Protein AF-A0A6P0SCD9-F1 (afdb_monomer)

Solvent-accessible surface area (backbone atoms only — not comparable to full-atom values): 7739 Å² total; per-residue (Å²): 134,79,53,77,64,53,52,52,56,48,52,56,49,53,54,50,50,35,74,73,68,64,49,62,67,64,46,55,55,48,52,56,53,50,53,52,52,51,51,56,51,49,56,57,54,56,77,70,57,54,77,88,52,43,63,60,48,52,55,49,59,76,44,51,72,62,77,54,44,36,78,81,37,72,89,43,70,95,66,62,62,68,61,53,50,53,50,50,53,51,51,48,51,37,60,76,63,70,51,72,89,45,69,70,56,42,52,53,51,49,52,52,49,54,53,47,54,51,52,58,37,63,77,68,80,54,89,76,86,130

Secondary structure (DSSP, 8-state):
---HHHHHHHHHHHHHHHHHH--HHHHHHHHHHHHHHHHHHHHHHHHT--GGGHHHHHHHHHHHHHHTHHHH-TTS-SS-HHHHHHHHHHHHHHHHTT---SHHHHHHHHHHHHHHHHHHHHTTT-----

Structure (mmCIF, N/CA/C/O backbone):
data_AF-A0A6P0SCD9-F1
#
_entry.id   AF-A0A6P0SCD9-F1
#
loop_
_atom_site.group_PDB
_atom_site.id
_atom_site.type_symbol
_atom_site.label_atom_id
_atom_site.label_alt_id
_atom_site.label_comp_id
_atom_site.label_asym_id
_atom_site.label_entity_id
_atom_site.label_seq_id
_atom_site.pdbx_PDB_ins_code
_atom_site.Cartn_x
_atom_site.Cartn_y
_atom_site.Cartn_z
_atom_site.occupancy
_atom_site.B_iso_or_equiv
_atom_site.auth_seq_id
_atom_site.auth_comp_id
_atom_site.auth_asym_id
_atom_site.auth_atom_id
_atom_site.pdbx_PDB_model_num
ATOM 1 N N . MET A 1 1 ? 18.625 6.757 -0.184 1.00 64.00 1 MET A N 1
ATOM 2 C CA . MET A 1 1 ? 17.508 6.105 -0.898 1.00 64.00 1 MET A CA 1
ATOM 3 C C . MET A 1 1 ? 16.964 5.045 0.034 1.00 64.00 1 MET A C 1
ATOM 5 O O . MET A 1 1 ? 17.767 4.248 0.504 1.00 64.00 1 MET A O 1
ATOM 9 N N . LEU A 1 2 ? 15.678 5.100 0.377 1.00 72.88 2 LEU A N 1
ATOM 10 C CA . LEU A 1 2 ? 15.099 4.160 1.337 1.00 72.88 2 LEU A CA 1
ATOM 11 C C . LEU A 1 2 ? 14.969 2.777 0.708 1.00 72.88 2 LEU A C 1
ATOM 13 O O . LEU A 1 2 ? 14.602 2.653 -0.458 1.00 72.88 2 LEU A O 1
ATOM 17 N N . SER A 1 3 ? 15.276 1.752 1.484 1.00 81.06 3 SER A N 1
ATOM 18 C CA . SER A 1 3 ? 14.978 0.356 1.190 1.00 81.06 3 SER A CA 1
ATOM 19 C C . SER A 1 3 ? 13.460 0.093 1.239 1.00 81.06 3 SER A C 1
ATOM 21 O O . SER A 1 3 ? 12.710 0.875 1.830 1.00 81.06 3 SER A O 1
ATOM 23 N N . PRO A 1 4 ? 12.971 -1.029 0.669 1.00 77.38 4 PRO A N 1
ATOM 24 C CA . PRO A 1 4 ? 11.543 -1.370 0.706 1.00 77.38 4 PRO A CA 1
ATOM 25 C C . PRO A 1 4 ? 10.984 -1.435 2.123 1.00 77.38 4 PRO A C 1
ATOM 27 O O . PRO A 1 4 ? 9.854 -1.027 2.367 1.00 77.38 4 PRO A O 1
ATOM 30 N N . ARG A 1 5 ? 11.798 -1.920 3.061 1.00 83.31 5 ARG A N 1
ATOM 31 C CA . ARG A 1 5 ? 11.437 -2.007 4.471 1.00 83.31 5 ARG A CA 1
ATOM 32 C C . ARG A 1 5 ? 11.251 -0.626 5.091 1.00 83.31 5 ARG A C 1
ATOM 34 O O . ARG A 1 5 ? 10.246 -0.391 5.746 1.00 83.31 5 ARG A O 1
ATOM 41 N N . GLU A 1 6 ? 12.187 0.285 4.846 1.00 87.44 6 GLU A N 1
ATOM 42 C CA . GLU A 1 6 ? 12.129 1.636 5.409 1.00 87.44 6 GLU A CA 1
ATOM 43 C C . GLU A 1 6 ? 10.914 2.420 4.899 1.00 87.44 6 GLU A C 1
ATOM 45 O O . GLU A 1 6 ? 10.300 3.140 5.680 1.00 87.44 6 GLU A O 1
ATOM 50 N N . LEU A 1 7 ? 10.510 2.227 3.635 1.00 86.75 7 LEU A N 1
ATOM 51 C CA . LEU A 1 7 ? 9.274 2.817 3.101 1.00 86.75 7 LEU A CA 1
ATOM 52 C C . LEU A 1 7 ? 8.023 2.319 3.838 1.00 86.75 7 LEU A C 1
ATOM 54 O O . LEU A 1 7 ? 7.125 3.104 4.132 1.00 86.75 7 LEU A O 1
ATOM 58 N N . ILE A 1 8 ? 7.958 1.019 4.135 1.00 86.88 8 ILE A N 1
ATOM 59 C CA . ILE A 1 8 ? 6.832 0.422 4.866 1.00 86.88 8 ILE A CA 1
ATOM 60 C C . ILE A 1 8 ? 6.801 0.943 6.310 1.00 86.88 8 ILE A C 1
ATOM 62 O O . ILE A 1 8 ? 5.754 1.379 6.789 1.00 86.88 8 ILE A O 1
ATOM 66 N N . ASP A 1 9 ? 7.952 0.953 6.985 1.00 90.50 9 ASP A N 1
ATOM 67 C CA . ASP A 1 9 ? 8.076 1.416 8.372 1.00 90.50 9 ASP A CA 1
ATOM 68 C C . ASP A 1 9 ? 7.756 2.917 8.511 1.00 90.50 9 ASP A C 1
ATOM 70 O O . ASP A 1 9 ? 7.205 3.361 9.523 1.00 90.50 9 ASP A O 1
ATOM 74 N N . GLU A 1 10 ? 8.096 3.725 7.505 1.00 91.38 10 GLU A N 1
ATOM 75 C CA . GLU A 1 10 ? 7.710 5.135 7.433 1.00 91.38 10 GLU A CA 1
ATOM 76 C C . GLU A 1 10 ? 6.199 5.300 7.256 1.00 91.38 10 GLU A C 1
ATOM 78 O O . GLU A 1 10 ? 5.578 6.036 8.027 1.00 91.38 10 GLU A O 1
ATOM 83 N N . ALA A 1 11 ? 5.590 4.561 6.325 1.00 90.25 11 ALA A N 1
ATOM 84 C CA . ALA A 1 11 ? 4.154 4.644 6.092 1.00 90.25 11 ALA A CA 1
ATOM 85 C C . ALA A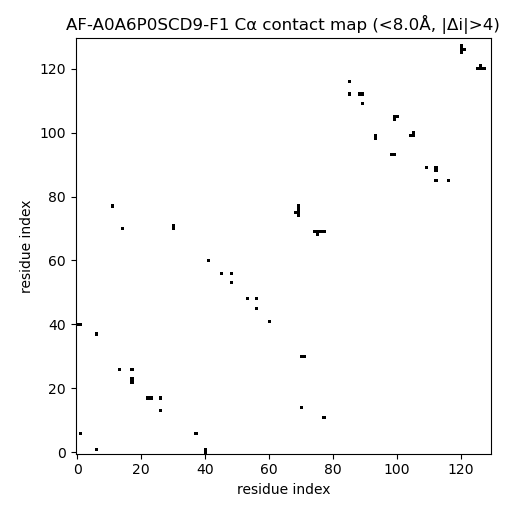 1 11 ? 3.331 4.288 7.336 1.00 90.25 11 ALA A C 1
ATOM 87 O O . ALA A 1 11 ? 2.385 4.997 7.680 1.00 90.25 11 ALA A O 1
ATOM 88 N N . PHE A 1 12 ? 3.718 3.230 8.054 1.00 90.44 12 PHE A N 1
ATOM 89 C CA . PHE A 1 12 ? 3.035 2.842 9.288 1.00 90.44 12 PHE A CA 1
ATOM 90 C C . PHE A 1 12 ? 3.238 3.836 10.429 1.00 90.44 12 PHE A C 1
ATOM 92 O O . PHE A 1 12 ? 2.304 4.057 11.202 1.00 90.44 12 PHE A O 1
ATOM 99 N N . ARG A 1 13 ? 4.413 4.469 10.534 1.00 91.88 13 ARG A N 1
ATOM 100 C CA . ARG A 1 13 ? 4.629 5.538 11.521 1.00 91.88 13 ARG A CA 1
ATOM 101 C C . ARG A 1 13 ? 3.707 6.721 11.278 1.00 91.88 13 ARG A C 1
ATOM 103 O O . ARG A 1 13 ? 3.040 7.149 12.211 1.00 91.88 13 ARG A O 1
ATOM 110 N N . HIS A 1 14 ? 3.653 7.230 10.051 1.00 90.94 14 HIS A N 1
ATOM 111 C CA . HIS A 1 14 ? 2.841 8.408 9.742 1.00 90.94 14 HIS A CA 1
ATOM 112 C C . HIS A 1 14 ? 1.344 8.126 9.814 1.00 90.94 14 HIS A C 1
ATOM 114 O O . HIS A 1 14 ? 0.593 8.961 10.308 1.00 90.94 14 HIS A O 1
ATOM 120 N N . TYR A 1 15 ? 0.916 6.928 9.414 1.00 88.88 15 TYR A N 1
ATOM 121 C CA . TYR A 1 15 ? -0.458 6.491 9.633 1.00 88.88 15 TYR A CA 1
ATOM 122 C C . TYR A 1 15 ? -0.822 6.474 11.126 1.00 88.88 15 TYR A C 1
ATOM 124 O O . TYR A 1 15 ? -1.866 6.996 11.505 1.00 88.88 15 TYR A O 1
ATOM 132 N N . ARG A 1 16 ? 0.056 5.949 11.993 1.00 89.94 16 ARG A N 1
ATOM 133 C CA . ARG A 1 16 ? -0.168 5.966 13.447 1.00 89.94 16 ARG A CA 1
ATOM 134 C C . ARG A 1 16 ? -0.196 7.388 14.014 1.00 89.94 16 ARG A C 1
ATOM 136 O O . ARG A 1 16 ? -1.085 7.700 14.794 1.00 89.94 16 ARG A O 1
ATOM 143 N N . LEU A 1 17 ? 0.734 8.247 13.596 1.00 90.69 17 LEU A N 1
ATOM 144 C CA . LEU A 1 17 ? 0.775 9.650 14.023 1.00 90.69 17 LEU A CA 1
ATOM 145 C C . LEU A 1 17 ? -0.511 10.396 13.651 1.00 90.69 17 LEU A C 1
ATOM 147 O O . LEU A 1 17 ? -1.038 11.149 14.463 1.00 90.69 17 LEU A O 1
ATOM 151 N N . TRP A 1 18 ? -1.053 10.157 12.456 1.00 91.62 18 TRP A N 1
ATOM 152 C CA . TRP A 1 18 ? -2.342 10.724 12.061 1.00 91.62 18 TRP A CA 1
ATOM 153 C C . TRP A 1 18 ? -3.499 10.186 12.911 1.00 91.62 18 TRP A C 1
ATOM 155 O O . TRP A 1 18 ? -4.344 10.971 13.332 1.00 91.62 18 TRP A O 1
ATOM 165 N N . GLN A 1 19 ? -3.514 8.890 13.244 1.00 88.56 19 GLN A N 1
ATOM 166 C CA . GLN A 1 19 ? -4.526 8.335 14.154 1.00 88.56 19 GLN A CA 1
ATOM 167 C C . GLN A 1 19 ? -4.482 8.969 15.555 1.00 88.56 19 GLN A C 1
ATOM 169 O O . GLN A 1 19 ? -5.520 9.071 16.205 1.00 88.56 19 GLN A O 1
ATOM 174 N N . GLU A 1 20 ? -3.300 9.377 16.023 1.00 90.56 20 GLU A N 1
ATOM 175 C CA . GLU A 1 20 ? -3.106 10.016 17.330 1.00 90.56 20 GLU A CA 1
ATOM 176 C C . GLU A 1 20 ? -3.450 11.516 17.306 1.00 90.56 20 GLU A C 1
ATOM 178 O O . GLU A 1 20 ? -4.103 12.011 18.225 1.00 90.56 20 GLU A O 1
ATOM 183 N N . ASN A 1 21 ? -3.042 12.233 16.254 1.00 90.50 21 ASN A N 1
ATOM 184 C CA . ASN A 1 21 ? -3.112 13.697 16.199 1.00 90.50 21 ASN A CA 1
ATOM 185 C C . ASN A 1 21 ? -4.357 14.232 15.474 1.00 90.50 21 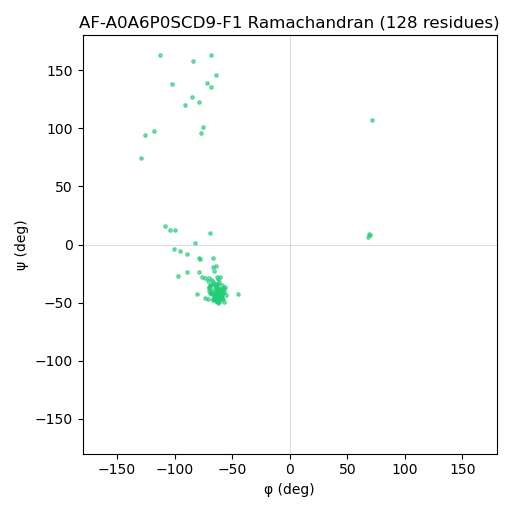ASN A C 1
ATOM 187 O O . ASN A 1 21 ? -4.787 15.352 15.742 1.00 90.50 21 ASN A O 1
ATOM 191 N N . GLY A 1 22 ? -4.922 13.465 14.536 1.00 87.44 22 GLY A N 1
ATOM 192 C CA . GLY A 1 22 ? -6.098 13.842 13.746 1.00 87.44 22 GLY A CA 1
ATOM 193 C C . GLY A 1 22 ? -5.889 14.982 12.739 1.00 87.44 22 GLY A C 1
ATOM 194 O O . GLY A 1 22 ? -6.871 15.469 12.177 1.00 87.44 22 GLY A O 1
ATOM 195 N N . ASP A 1 23 ? -4.650 15.431 12.502 1.00 90.50 23 ASP A N 1
ATOM 196 C CA . ASP A 1 23 ? -4.366 16.491 11.527 1.00 90.50 23 ASP A CA 1
ATOM 197 C C . ASP A 1 23 ? -4.413 15.949 10.092 1.00 90.50 23 ASP A C 1
ATOM 199 O O . ASP A 1 23 ? -3.447 15.406 9.549 1.00 90.50 23 ASP A O 1
ATOM 203 N N . GLU A 1 24 ? -5.574 16.117 9.464 1.00 88.62 24 GLU A N 1
ATOM 204 C CA . GLU A 1 24 ? -5.814 15.693 8.088 1.00 88.62 24 GLU A CA 1
ATOM 205 C C . GLU A 1 24 ? -4.980 16.482 7.070 1.00 88.62 24 GLU A C 1
ATOM 207 O O . GLU A 1 24 ? -4.580 15.946 6.039 1.00 88.62 24 GLU A O 1
ATOM 212 N N . THR A 1 25 ? -4.693 17.760 7.332 1.00 91.38 25 THR A N 1
ATOM 213 C CA . THR A 1 25 ? -3.998 18.605 6.350 1.00 91.38 25 THR A CA 1
ATOM 214 C C . THR A 1 25 ? -2.526 18.229 6.271 1.00 91.38 25 THR A C 1
ATOM 216 O O . THR A 1 25 ? -1.995 18.053 5.171 1.00 91.38 25 THR A O 1
ATOM 219 N N . GLU A 1 26 ? -1.882 18.067 7.427 1.00 90.62 26 GLU A N 1
ATOM 220 C CA . GLU A 1 26 ? -0.499 17.599 7.521 1.00 90.62 26 GLU A CA 1
ATOM 221 C C . GLU A 1 26 ? -0.361 16.192 6.925 1.00 90.62 26 GLU A C 1
ATOM 223 O O . GLU A 1 26 ? 0.529 15.939 6.105 1.00 90.62 26 GLU A O 1
ATOM 228 N N . TYR A 1 27 ? -1.296 15.296 7.254 1.00 90.81 27 TYR A N 1
ATOM 229 C CA . TYR A 1 27 ? -1.292 13.933 6.741 1.00 90.81 27 TYR A CA 1
ATOM 230 C C . TYR A 1 27 ? -1.418 13.881 5.217 1.00 90.81 27 TYR A C 1
ATOM 232 O O . TYR A 1 27 ? -0.589 13.258 4.556 1.00 90.81 27 TYR A O 1
ATOM 240 N N . GLN A 1 28 ? -2.383 14.591 4.626 1.00 90.69 28 GLN A N 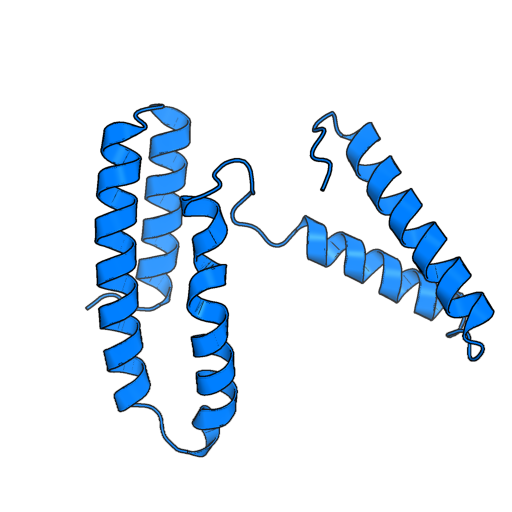1
ATOM 241 C CA . GLN A 1 28 ? -2.576 14.605 3.171 1.00 90.69 28 GLN A CA 1
ATOM 242 C C . GLN A 1 28 ? -1.388 15.221 2.421 1.00 90.69 28 GLN A C 1
ATOM 244 O O . GLN A 1 28 ? -1.034 14.770 1.325 1.00 90.69 28 GLN A O 1
ATOM 249 N N . GLN A 1 29 ? -0.742 16.241 2.996 1.00 93.25 29 GLN A N 1
ATOM 250 C CA . GLN A 1 29 ? 0.491 16.799 2.437 1.00 93.25 29 GLN A CA 1
ATOM 251 C C . GLN A 1 29 ? 1.622 15.768 2.452 1.00 93.25 29 GLN A C 1
ATOM 253 O O . GLN A 1 29 ? 2.283 15.568 1.426 1.00 93.25 29 GLN A O 1
ATOM 258 N N . TRP A 1 30 ? 1.799 15.067 3.573 1.00 94.19 30 TRP A N 1
ATOM 259 C CA . TRP A 1 30 ? 2.786 14.000 3.689 1.00 94.19 30 TRP A CA 1
ATOM 260 C C . TRP A 1 30 ? 2.492 12.838 2.724 1.00 94.19 30 TRP A C 1
ATOM 262 O O . TRP A 1 30 ? 3.392 12.430 1.991 1.00 94.19 30 TRP A O 1
ATOM 272 N N . VAL A 1 31 ? 1.240 12.368 2.615 1.00 92.38 31 VAL A N 1
ATOM 273 C CA . VAL A 1 31 ? 0.838 11.272 1.707 1.00 92.38 31 VAL A CA 1
ATOM 274 C C . VAL A 1 31 ? 1.222 11.577 0.255 1.00 92.38 31 VAL A C 1
ATOM 276 O O . VAL A 1 31 ? 1.759 10.711 -0.443 1.00 92.38 31 VAL A O 1
ATOM 279 N N . ARG A 1 32 ? 1.002 12.813 -0.217 1.00 91.81 32 ARG A N 1
ATOM 280 C CA . ARG A 1 32 ? 1.391 13.227 -1.581 1.00 91.81 32 ARG A CA 1
ATOM 281 C C . ARG A 1 32 ? 2.905 13.165 -1.795 1.00 91.81 32 ARG A C 1
ATOM 283 O O . ARG A 1 32 ? 3.361 12.661 -2.826 1.00 91.81 32 ARG A O 1
ATOM 290 N N . GLY A 1 33 ? 3.679 13.662 -0.829 1.00 92.44 33 GLY A N 1
ATOM 291 C CA . GLY A 1 33 ? 5.142 13.615 -0.872 1.00 92.44 33 GLY A CA 1
ATOM 292 C C . GLY A 1 33 ? 5.665 12.179 -0.854 1.00 92.44 33 GLY A C 1
ATOM 293 O O . GLY A 1 33 ? 6.441 11.781 -1.726 1.00 92.44 33 GLY A O 1
ATOM 294 N N . PHE A 1 34 ? 5.150 11.372 0.070 1.00 91.88 34 PHE A N 1
ATOM 295 C CA . PHE A 1 34 ? 5.501 9.967 0.228 1.00 91.88 34 PHE A CA 1
ATOM 296 C C . PHE A 1 34 ? 5.238 9.157 -1.048 1.00 91.88 34 PHE A C 1
ATOM 298 O O . PHE A 1 34 ? 6.120 8.441 -1.521 1.00 91.88 34 PHE A O 1
ATOM 305 N N . LYS A 1 35 ? 4.070 9.318 -1.684 1.00 89.62 35 LYS A N 1
ATOM 306 C CA . LYS A 1 35 ? 3.753 8.633 -2.952 1.00 89.62 35 LYS A CA 1
ATOM 307 C C . LYS A 1 35 ? 4.722 8.983 -4.078 1.00 89.62 35 LYS A C 1
ATOM 309 O O . LYS A 1 35 ? 5.114 8.104 -4.846 1.00 89.62 35 LYS A O 1
ATOM 314 N N . THR A 1 36 ? 5.143 10.243 -4.150 1.00 89.94 36 THR A N 1
ATOM 315 C CA . THR A 1 36 ? 6.148 10.691 -5.124 1.00 89.94 36 THR A CA 1
ATOM 316 C C . THR A 1 36 ? 7.490 10.000 -4.870 1.00 89.94 36 THR A C 1
ATOM 318 O O . THR A 1 36 ? 8.106 9.465 -5.793 1.00 89.94 36 THR A O 1
ATOM 321 N N . GLN A 1 37 ? 7.919 9.931 -3.608 1.00 89.38 37 GLN A N 1
ATOM 322 C CA . GLN A 1 37 ? 9.153 9.253 -3.208 1.00 89.38 37 GLN A CA 1
ATOM 323 C C . GLN A 1 37 ? 9.113 7.744 -3.484 1.00 89.38 37 GLN A C 1
ATOM 325 O O . GLN A 1 37 ? 10.088 7.181 -3.992 1.00 89.38 37 GLN A O 1
ATOM 330 N N . VAL A 1 38 ? 7.989 7.086 -3.192 1.00 87.56 38 VAL A N 1
ATOM 331 C CA . VAL A 1 38 ? 7.756 5.675 -3.525 1.00 87.56 38 VAL A CA 1
ATOM 332 C C . VAL A 1 38 ? 7.917 5.458 -5.023 1.00 87.56 38 VAL A C 1
ATOM 334 O O . VAL A 1 38 ? 8.642 4.552 -5.430 1.00 87.56 38 VAL A O 1
ATOM 337 N N . GLN A 1 39 ? 7.279 6.286 -5.850 1.00 86.31 39 GLN A N 1
ATOM 338 C CA . GLN A 1 39 ? 7.321 6.115 -7.297 1.00 86.31 39 GLN A CA 1
ATOM 339 C C . GLN A 1 39 ? 8.747 6.237 -7.849 1.00 86.31 39 GLN A C 1
ATOM 341 O O . GLN A 1 39 ? 9.180 5.357 -8.592 1.00 86.31 39 GLN A O 1
ATOM 346 N N . LEU A 1 40 ? 9.514 7.236 -7.403 1.00 87.00 40 LEU A N 1
ATOM 347 C CA . LEU A 1 40 ? 10.929 7.392 -7.769 1.00 87.00 40 LEU A CA 1
ATOM 348 C C . LEU A 1 40 ? 11.784 6.190 -7.335 1.00 87.00 40 LEU A C 1
ATOM 350 O O . LEU A 1 40 ? 12.657 5.716 -8.070 1.00 87.00 40 LEU A O 1
ATOM 354 N N . THR A 1 41 ? 11.518 5.673 -6.135 1.00 85.69 41 THR A N 1
ATOM 355 C CA . THR A 1 41 ? 12.241 4.523 -5.583 1.00 85.69 41 THR A CA 1
ATOM 356 C C . THR A 1 41 ? 11.955 3.262 -6.402 1.00 85.69 41 THR A C 1
ATOM 358 O O . THR A 1 41 ? 12.881 2.541 -6.781 1.00 85.69 41 THR A O 1
ATOM 361 N N . LEU A 1 42 ? 10.685 3.032 -6.749 1.00 81.94 42 LEU A N 1
ATOM 362 C CA . LEU A 1 42 ? 10.262 1.913 -7.588 1.00 81.94 42 LEU A CA 1
ATOM 363 C C . LEU A 1 42 ? 10.843 2.012 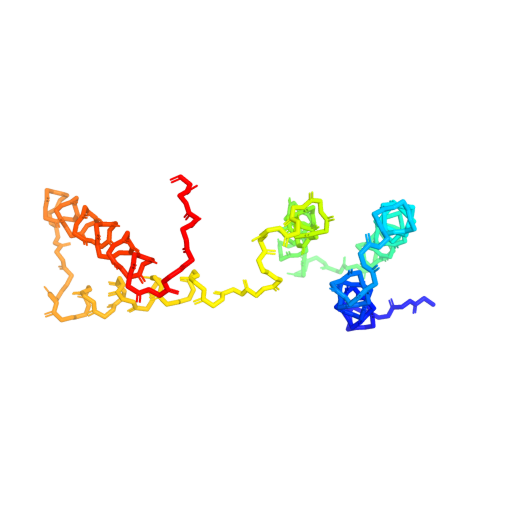-9.002 1.00 81.94 42 LEU A C 1
ATOM 365 O O . LEU A 1 42 ? 11.349 1.020 -9.512 1.00 81.94 42 LEU A O 1
ATOM 369 N N . GLU A 1 43 ? 10.826 3.183 -9.639 1.00 83.75 43 GLU A N 1
ATOM 370 C CA . GLU A 1 43 ? 11.415 3.361 -10.976 1.00 83.75 43 GLU A CA 1
ATOM 371 C C . GLU A 1 43 ? 12.901 2.983 -11.005 1.00 83.75 43 GLU A C 1
ATOM 373 O O . GLU A 1 43 ? 13.351 2.283 -11.916 1.00 83.75 43 GLU A O 1
ATOM 378 N N . THR A 1 44 ? 13.635 3.356 -9.957 1.00 83.56 44 THR A N 1
ATOM 379 C CA . THR A 1 44 ? 15.057 3.029 -9.805 1.00 83.56 44 THR A CA 1
ATOM 380 C C . THR A 1 44 ? 15.295 1.534 -9.568 1.00 83.56 44 THR A C 1
ATOM 382 O O . THR A 1 44 ? 16.234 0.959 -10.110 1.00 83.56 44 THR A O 1
ATOM 385 N N . TRP A 1 45 ? 14.456 0.857 -8.780 1.00 78.31 45 TRP A N 1
ATOM 386 C CA . TRP A 1 45 ? 14.594 -0.595 -8.592 1.00 78.31 45 TRP A CA 1
ATOM 387 C C . TRP A 1 45 ? 14.213 -1.386 -9.838 1.00 78.31 45 TRP A C 1
ATOM 389 O O . TRP A 1 45 ? 14.787 -2.442 -10.100 1.00 78.31 45 TRP A O 1
ATOM 399 N N . TRP A 1 46 ? 13.263 -0.877 -10.622 1.00 77.00 46 TRP A N 1
ATOM 400 C CA . TRP A 1 46 ? 12.835 -1.536 -11.850 1.00 77.00 46 TRP A CA 1
ATOM 401 C C . TRP A 1 46 ? 13.895 -1.492 -12.936 1.00 77.00 46 TRP A C 1
ATOM 403 O O . TRP A 1 46 ? 14.044 -2.476 -13.657 1.00 77.00 46 TRP A O 1
ATOM 413 N N . SER A 1 47 ? 14.632 -0.387 -13.053 1.00 75.56 47 SER A N 1
ATOM 414 C CA . SER A 1 47 ? 15.727 -0.285 -14.022 1.00 75.56 47 SER A CA 1
ATOM 415 C C . SER A 1 47 ? 16.884 -1.242 -13.704 1.00 75.56 47 SER A C 1
ATOM 417 O O . SER A 1 47 ? 17.608 -1.636 -14.613 1.00 75.56 47 SER A O 1
ATOM 419 N N . ALA A 1 48 ? 17.017 -1.673 -12.445 1.00 75.38 48 ALA A N 1
ATOM 420 C CA . ALA A 1 48 ? 18.041 -2.612 -11.987 1.00 75.38 48 ALA A CA 1
ATOM 421 C C . ALA A 1 48 ? 17.642 -4.103 -12.083 1.00 75.38 48 ALA A C 1
ATOM 423 O O . ALA A 1 48 ? 18.477 -4.977 -11.844 1.00 75.38 48 ALA A O 1
ATOM 424 N N . ALA A 1 49 ? 16.386 -4.431 -12.403 1.00 70.00 49 ALA A N 1
ATOM 425 C CA . ALA A 1 49 ? 15.896 -5.808 -12.344 1.00 70.00 49 ALA A CA 1
ATOM 426 C C . ALA A 1 49 ? 16.186 -6.633 -13.617 1.00 70.00 49 ALA A C 1
ATOM 428 O O . ALA A 1 49 ? 15.805 -6.257 -14.724 1.00 70.00 49 ALA A O 1
ATOM 429 N N . VAL A 1 50 ? 16.808 -7.809 -13.449 1.00 63.12 50 VAL A N 1
ATOM 430 C CA . VAL A 1 50 ? 17.191 -8.742 -14.534 1.00 63.12 50 VAL A CA 1
ATOM 431 C C . VAL A 1 50 ? 16.017 -9.658 -14.946 1.00 63.12 50 VAL A C 1
ATOM 433 O O . VAL A 1 50 ? 15.089 -9.888 -14.171 1.00 63.12 50 VAL A O 1
ATOM 436 N N . ALA A 1 51 ? 16.063 -10.200 -16.169 1.00 63.06 51 ALA A N 1
ATOM 437 C CA . ALA A 1 51 ? 14.972 -10.873 -16.891 1.00 63.06 51 ALA A CA 1
ATOM 438 C C . ALA A 1 51 ? 14.123 -11.898 -16.100 1.00 63.06 51 ALA A C 1
ATOM 440 O O . ALA A 1 51 ? 12.896 -11.861 -16.214 1.00 63.06 51 ALA A O 1
ATOM 441 N N . GLU A 1 52 ? 14.717 -12.761 -15.267 1.00 57.88 52 GLU A N 1
ATOM 442 C CA . GLU A 1 52 ? 13.964 -13.769 -14.487 1.00 57.88 52 GLU A CA 1
ATOM 443 C C . GLU A 1 52 ? 13.108 -13.155 -13.367 1.00 57.88 52 GLU A C 1
ATOM 445 O O . GLU A 1 52 ? 12.018 -13.637 -13.056 1.00 57.88 52 GLU A O 1
ATOM 450 N N . ALA A 1 53 ? 13.527 -12.011 -12.824 1.00 66.25 53 ALA A N 1
ATOM 451 C CA . ALA A 1 53 ? 12.723 -11.238 -11.884 1.00 66.25 53 ALA A CA 1
ATOM 452 C C . ALA A 1 53 ? 11.620 -10.428 -12.602 1.00 66.25 53 ALA A C 1
ATOM 454 O O . ALA A 1 53 ? 10.677 -9.948 -11.972 1.00 66.25 53 ALA A O 1
ATOM 455 N N . GLY A 1 54 ? 11.677 -10.312 -13.934 1.00 67.88 54 GLY A N 1
ATOM 456 C CA . GLY A 1 54 ? 10.836 -9.422 -14.734 1.00 67.88 54 GLY A CA 1
ATOM 457 C C . GLY A 1 54 ? 9.333 -9.706 -14.662 1.00 67.88 54 GLY A C 1
ATOM 458 O O . GLY A 1 54 ? 8.542 -8.764 -14.687 1.00 67.88 54 GLY A O 1
ATOM 459 N N . LYS A 1 55 ? 8.906 -10.972 -14.525 1.00 73.69 55 LYS A N 1
ATOM 460 C CA . LYS A 1 55 ? 7.474 -11.315 -14.373 1.00 73.69 55 LYS A CA 1
ATOM 461 C C . LYS A 1 55 ? 6.932 -10.894 -13.007 1.00 73.69 55 LYS A C 1
ATOM 463 O O . LYS A 1 55 ? 5.881 -10.257 -12.938 1.00 73.69 55 LYS A O 1
ATOM 468 N N . LEU A 1 56 ? 7.668 -11.213 -11.941 1.00 73.06 56 LEU A N 1
ATOM 469 C CA . LEU A 1 56 ? 7.306 -10.828 -10.579 1.00 73.06 56 LEU A CA 1
ATOM 470 C C . LEU A 1 56 ? 7.326 -9.306 -10.438 1.00 73.06 56 LEU A C 1
ATOM 472 O O . LEU A 1 56 ? 6.333 -8.729 -10.005 1.00 73.06 56 LEU A O 1
ATOM 476 N N . LEU A 1 57 ? 8.387 -8.643 -10.904 1.00 74.06 57 LEU A N 1
ATOM 477 C CA . LEU A 1 57 ? 8.441 -7.186 -10.930 1.00 74.06 57 LEU A CA 1
ATOM 478 C C . LEU A 1 57 ? 7.307 -6.601 -11.769 1.00 74.06 57 LEU A C 1
ATOM 480 O O . LEU A 1 57 ? 6.611 -5.713 -11.309 1.00 74.06 57 LEU A O 1
ATOM 484 N N . ARG A 1 58 ? 7.005 -7.088 -12.973 1.00 75.12 58 ARG A N 1
ATOM 485 C CA . ARG A 1 58 ? 5.885 -6.518 -13.743 1.00 75.12 58 ARG A CA 1
ATOM 486 C C . ARG A 1 58 ? 4.553 -6.607 -12.982 1.00 75.12 58 ARG A C 1
ATOM 488 O O . ARG A 1 58 ? 3.818 -5.622 -12.955 1.00 75.12 58 ARG A O 1
ATOM 495 N N . SER A 1 59 ? 4.288 -7.730 -12.312 1.00 76.00 59 SER A N 1
ATOM 496 C CA . SER A 1 59 ? 3.105 -7.893 -11.456 1.00 76.00 59 SER A CA 1
ATOM 497 C C . SER A 1 59 ? 3.122 -6.955 -10.244 1.00 76.00 59 SER A C 1
ATOM 499 O O . SER A 1 59 ? 2.107 -6.335 -9.932 1.00 76.00 59 SER A O 1
ATOM 501 N N . LEU A 1 60 ? 4.262 -6.816 -9.562 1.00 75.75 60 LEU A N 1
ATOM 502 C CA . LEU A 1 60 ? 4.405 -5.906 -8.422 1.00 75.75 60 LEU A CA 1
ATOM 503 C C . LEU A 1 60 ? 4.177 -4.447 -8.847 1.00 75.75 60 LEU A C 1
ATOM 505 O O . LEU A 1 60 ? 3.506 -3.711 -8.135 1.00 75.75 60 LEU A O 1
ATOM 509 N N . LYS A 1 61 ? 4.625 -4.048 -10.045 1.00 76.81 61 LYS A N 1
ATOM 510 C CA . LYS A 1 61 ? 4.467 -2.680 -10.572 1.00 76.81 61 LYS A CA 1
ATOM 511 C C . LYS A 1 61 ? 3.005 -2.345 -10.777 1.00 76.81 61 LYS A C 1
ATOM 513 O O . LYS A 1 61 ? 2.541 -1.290 -10.365 1.00 76.81 61 LYS A O 1
ATOM 518 N N . GLN A 1 62 ? 2.287 -3.262 -11.420 1.00 80.50 62 GLN A N 1
ATOM 519 C CA . GLN A 1 62 ? 0.865 -3.101 -11.705 1.00 80.50 62 GLN A CA 1
ATOM 520 C C . GLN A 1 62 ? 0.039 -2.964 -10.422 1.00 80.50 62 GLN A C 1
ATOM 522 O O . GLN A 1 62 ? -0.998 -2.310 -10.435 1.00 80.50 62 GLN A O 1
ATOM 527 N N . LYS A 1 63 ? 0.511 -3.551 -9.315 1.00 82.12 63 LYS A N 1
ATOM 528 C CA . LYS A 1 63 ? -0.158 -3.499 -8.013 1.00 82.12 63 LYS A CA 1
ATOM 529 C C . LYS A 1 63 ? 0.423 -2.476 -7.040 1.00 82.12 63 LYS A C 1
ATOM 531 O O . LYS A 1 63 ? -0.164 -2.290 -5.983 1.00 82.12 63 LYS A O 1
ATOM 536 N N . ALA A 1 64 ? 1.509 -1.782 -7.377 1.00 78.44 64 ALA A N 1
ATOM 537 C CA . ALA A 1 64 ? 2.176 -0.853 -6.463 1.00 78.44 64 ALA A CA 1
ATOM 538 C C . ALA A 1 64 ? 1.248 0.273 -5.979 1.00 78.44 64 ALA A C 1
ATOM 540 O O . ALA A 1 64 ? 1.306 0.667 -4.819 1.00 78.44 64 ALA A O 1
ATOM 541 N N . ALA A 1 65 ? 0.331 0.735 -6.836 1.00 76.25 65 ALA A N 1
ATOM 542 C CA . ALA A 1 65 ? -0.695 1.705 -6.455 1.00 76.25 65 ALA A CA 1
ATOM 543 C C . ALA A 1 65 ? -1.649 1.176 -5.364 1.00 76.25 65 ALA A C 1
ATOM 545 O O . ALA A 1 65 ? -2.148 1.951 -4.558 1.00 76.25 65 ALA A O 1
ATOM 546 N N . GLN A 1 66 ? -1.880 -0.140 -5.309 1.00 82.25 66 GLN A N 1
ATOM 547 C CA . GLN A 1 66 ? -2.760 -0.775 -4.323 1.00 82.25 66 GLN A CA 1
ATOM 548 C C . GLN A 1 66 ? -2.084 -0.943 -2.957 1.00 82.25 66 GLN A C 1
ATOM 550 O O . GLN A 1 66 ? -2.779 -1.027 -1.951 1.00 82.25 66 GLN A O 1
ATOM 555 N N . TRP A 1 67 ? -0.747 -0.976 -2.889 1.00 83.06 67 TRP A N 1
ATOM 556 C CA . TRP A 1 67 ? -0.020 -1.154 -1.620 1.00 83.06 67 TRP A CA 1
ATOM 557 C C . TRP A 1 67 ? -0.259 -0.010 -0.637 1.00 83.06 67 TRP A C 1
ATOM 559 O O . TRP A 1 67 ? -0.216 -0.208 0.571 1.00 83.06 67 TRP A O 1
ATOM 569 N N . TRP A 1 68 ? -0.538 1.175 -1.171 1.00 85.94 68 TRP A N 1
ATOM 570 C CA . TRP A 1 68 ? -0.694 2.408 -0.408 1.00 85.94 68 TRP A CA 1
ATOM 571 C C . TRP A 1 68 ? -2.145 2.880 -0.353 1.00 85.94 68 TRP A C 1
ATOM 573 O O . TRP A 1 68 ? -2.401 4.031 -0.021 1.00 85.94 68 TRP A O 1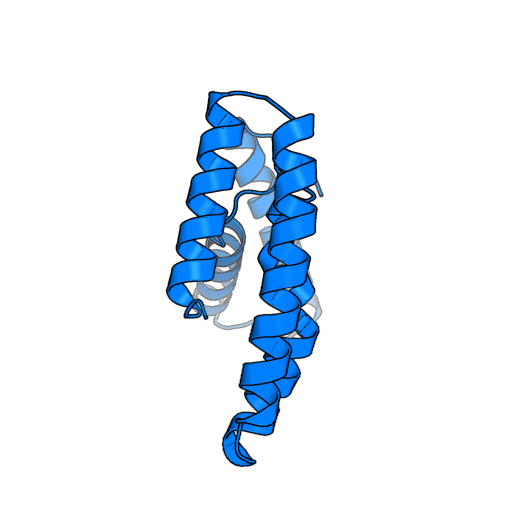
ATOM 583 N N . TYR A 1 69 ? -3.096 2.002 -0.684 1.00 85.12 69 TYR A N 1
ATOM 584 C CA . TYR A 1 69 ? -4.521 2.330 -0.741 1.00 85.12 69 TYR A CA 1
ATOM 585 C C . TYR A 1 69 ? -5.059 2.858 0.598 1.00 85.12 69 TYR A C 1
ATOM 587 O O . TYR A 1 69 ? -5.851 3.795 0.625 1.00 85.12 69 TYR A O 1
ATOM 595 N N . PHE A 1 70 ? -4.575 2.308 1.716 1.00 85.81 70 PHE A N 1
ATOM 596 C CA . PHE A 1 70 ? -4.960 2.743 3.062 1.00 85.81 70 PHE A CA 1
ATOM 597 C C . PHE A 1 70 ? -4.545 4.188 3.387 1.00 85.81 70 PHE A C 1
ATOM 599 O O . PHE A 1 70 ? -5.107 4.783 4.297 1.00 85.81 70 PHE A O 1
ATOM 606 N N . LEU A 1 71 ? -3.592 4.772 2.644 1.00 88.00 71 LEU A N 1
ATOM 607 C CA . LEU A 1 71 ? -3.202 6.174 2.825 1.00 88.00 71 LEU A CA 1
ATOM 608 C C . LEU A 1 71 ? -4.251 7.151 2.275 1.00 88.00 71 LEU A C 1
ATOM 610 O O . LEU A 1 71 ? -4.373 8.260 2.780 1.00 88.00 71 LEU A O 1
ATOM 614 N N . ASP A 1 72 ? -5.007 6.749 1.249 1.00 86.19 72 ASP A N 1
ATOM 615 C CA . ASP A 1 72 ? -6.137 7.536 0.724 1.00 86.19 72 ASP A CA 1
ATOM 616 C C . ASP A 1 72 ? -7.453 7.195 1.428 1.00 86.19 72 ASP A C 1
ATOM 618 O O . ASP A 1 72 ? -8.408 7.973 1.425 1.00 86.19 72 ASP A O 1
ATOM 622 N N . HIS A 1 73 ? -7.513 5.991 1.991 1.00 84.69 73 HIS A N 1
ATOM 623 C CA . HIS A 1 73 ? -8.691 5.416 2.611 1.00 84.69 73 HIS A CA 1
ATOM 624 C C . HIS A 1 73 ? -8.336 4.909 4.009 1.00 84.69 73 HIS A C 1
ATOM 626 O O . HIS A 1 73 ? -8.235 3.695 4.207 1.00 84.69 73 HIS A O 1
ATOM 632 N N . PRO A 1 74 ? -8.155 5.813 4.986 1.00 76.88 74 PRO A N 1
ATOM 633 C CA . PRO A 1 74 ? -7.697 5.450 6.324 1.00 76.88 74 PRO A CA 1
ATOM 634 C C . PRO A 1 74 ? -8.696 4.594 7.119 1.00 76.88 74 PRO A C 1
ATOM 636 O O . PRO A 1 74 ? -8.350 4.018 8.145 1.00 76.88 74 PRO A O 1
ATOM 639 N N . GLN A 1 75 ? -9.937 4.467 6.648 1.00 79.94 75 GLN A N 1
ATOM 640 C CA . GLN A 1 75 ? -10.901 3.489 7.153 1.00 79.94 75 GLN A CA 1
ATOM 641 C C . GLN A 1 75 ? -10.494 2.036 6.857 1.00 79.94 75 GLN A C 1
ATOM 643 O O . GLN A 1 75 ? -11.009 1.110 7.482 1.00 79.94 75 GLN A O 1
ATOM 648 N N . VAL A 1 76 ? -9.600 1.820 5.889 1.00 80.25 76 VAL A N 1
ATOM 649 C CA . VAL A 1 76 ? -9.070 0.500 5.557 1.00 80.25 76 VAL A CA 1
ATOM 650 C C . VAL A 1 76 ? -7.807 0.269 6.381 1.00 80.25 76 VAL A C 1
ATOM 652 O O . VAL A 1 76 ? -6.850 1.029 6.243 1.00 80.25 76 VAL A O 1
ATOM 655 N N . PRO A 1 77 ? -7.760 -0.773 7.228 1.00 78.00 77 PRO A N 1
ATOM 656 C CA . PRO A 1 77 ? -6.563 -1.060 7.997 1.00 78.00 77 PRO A CA 1
ATOM 657 C C . PRO A 1 77 ? -5.396 -1.429 7.062 1.00 78.00 77 PRO A C 1
ATOM 659 O O . PRO A 1 77 ? -5.606 -2.096 6.047 1.00 78.00 77 PRO A O 1
ATOM 662 N N . PRO A 1 78 ? -4.152 -1.063 7.413 1.00 79.94 78 PRO A N 1
ATOM 663 C CA . PRO A 1 78 ? -2.955 -1.368 6.623 1.00 79.94 78 PRO A CA 1
ATOM 664 C C . PRO A 1 78 ? -2.552 -2.857 6.597 1.00 79.94 78 PRO A C 1
ATOM 666 O O . PRO A 1 78 ? -1.448 -3.192 6.163 1.00 79.94 78 PRO A O 1
ATOM 669 N N . ASP A 1 79 ? -3.403 -3.756 7.094 1.00 79.75 79 ASP A N 1
ATOM 670 C CA . ASP A 1 79 ? -3.123 -5.182 7.222 1.00 79.75 79 ASP A CA 1
ATOM 671 C C . ASP A 1 79 ? -3.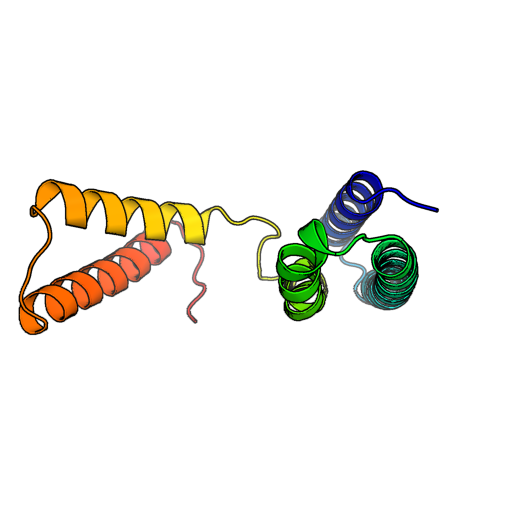988 -6.041 6.287 1.00 79.75 79 ASP A C 1
ATOM 673 O O . ASP A 1 79 ? -5.006 -5.613 5.747 1.00 79.75 79 ASP A O 1
ATOM 677 N N . ASN A 1 80 ? -3.560 -7.287 6.085 1.00 78.25 80 ASN A N 1
ATOM 678 C CA . ASN A 1 80 ? -4.247 -8.257 5.232 1.00 78.25 80 ASN A CA 1
ATOM 679 C C . ASN A 1 80 ? -5.110 -9.248 6.040 1.00 78.25 80 ASN A C 1
ATOM 681 O O . ASN A 1 80 ? -5.549 -10.278 5.518 1.00 78.25 80 ASN A O 1
ATOM 685 N N . ASN A 1 81 ? -5.352 -8.973 7.328 1.00 76.06 81 ASN A N 1
ATOM 686 C CA . ASN A 1 81 ? -5.883 -9.962 8.268 1.00 76.06 81 ASN A CA 1
ATOM 687 C C . ASN A 1 81 ? -7.271 -10.465 7.852 1.00 76.06 81 ASN A C 1
ATOM 689 O O . ASN A 1 81 ? -7.583 -11.651 7.989 1.00 76.06 81 ASN A O 1
ATOM 693 N N . LEU A 1 82 ? -8.119 -9.576 7.330 1.00 70.19 82 LEU A N 1
ATOM 694 C CA . LEU A 1 82 ? -9.475 -9.926 6.907 1.00 70.19 82 LEU A CA 1
ATOM 695 C C . LEU A 1 82 ? -9.480 -10.829 5.667 1.00 70.19 82 LEU A C 1
ATOM 697 O O . LEU A 1 82 ? -10.241 -11.802 5.611 1.00 70.19 82 LEU A O 1
ATOM 701 N N . ALA A 1 83 ? -8.623 -10.534 4.687 1.00 73.75 83 ALA A N 1
ATOM 702 C CA . ALA A 1 83 ? -8.533 -11.333 3.473 1.00 73.75 83 ALA A CA 1
ATOM 703 C C . ALA A 1 83 ? -7.966 -12.723 3.784 1.00 73.75 83 ALA A C 1
ATOM 705 O O . ALA A 1 83 ? -8.512 -13.724 3.324 1.00 73.75 83 ALA A O 1
ATOM 706 N N . GLU A 1 84 ? -6.932 -12.806 4.626 1.00 78.62 84 GLU A N 1
ATOM 707 C CA . GLU A 1 84 ? -6.344 -14.082 5.047 1.00 78.62 84 GLU A CA 1
ATOM 708 C C . GLU A 1 84 ? -7.331 -14.944 5.826 1.00 78.62 84 GLU A C 1
ATOM 710 O O . GLU A 1 84 ? -7.456 -16.136 5.542 1.00 78.62 84 GLU A O 1
ATOM 715 N N . ARG A 1 85 ? -8.095 -14.354 6.754 1.00 76.31 85 ARG A N 1
ATOM 716 C CA . ARG A 1 85 ? -9.155 -15.073 7.476 1.00 76.31 85 ARG A CA 1
ATOM 717 C C . ARG A 1 85 ? -10.225 -15.597 6.522 1.00 76.31 85 ARG A C 1
ATOM 719 O O . ARG A 1 85 ? -10.600 -16.765 6.610 1.00 76.31 85 ARG A O 1
ATOM 726 N N . SER A 1 86 ? -10.673 -14.773 5.579 1.00 72.81 86 SER A N 1
ATOM 727 C CA . SER A 1 86 ? -11.700 -15.155 4.601 1.00 72.81 86 SER A CA 1
ATOM 728 C C . SER A 1 86 ? -11.217 -16.277 3.673 1.00 72.81 86 SER A C 1
ATOM 730 O O . SER A 1 86 ? -11.923 -17.267 3.462 1.00 72.81 86 SER A O 1
ATOM 732 N N . LEU A 1 87 ? -9.978 -16.181 3.181 1.00 76.19 87 LEU A N 1
ATOM 733 C CA . LEU A 1 87 ? -9.334 -17.232 2.390 1.00 76.19 87 LEU A CA 1
ATOM 734 C C . LEU A 1 87 ? -9.132 -18.510 3.211 1.00 76.19 87 LEU A C 1
ATOM 736 O O . LEU A 1 87 ? -9.398 -19.604 2.715 1.00 76.19 87 LEU A O 1
ATOM 740 N N . GLY A 1 88 ? -8.714 -18.394 4.471 1.00 77.19 88 GLY A N 1
ATOM 741 C CA . GLY A 1 88 ? -8.533 -19.523 5.381 1.00 77.19 88 GLY A CA 1
ATOM 742 C C . GLY A 1 88 ? -9.831 -20.296 5.620 1.00 77.19 88 GLY A C 1
ATOM 743 O O . GLY A 1 88 ? -9.836 -21.529 5.549 1.00 77.19 88 GLY A O 1
ATOM 744 N N . LEU A 1 89 ? -10.948 -19.589 5.818 1.00 76.50 89 LEU A N 1
ATOM 745 C CA . LEU A 1 89 ? -12.279 -20.191 5.941 1.00 76.50 89 LEU A CA 1
ATOM 746 C C . LEU A 1 89 ? -12.692 -20.906 4.649 1.00 76.50 89 LEU A C 1
ATOM 748 O O . LEU A 1 89 ? -13.133 -22.057 4.693 1.00 76.50 89 LEU A O 1
ATOM 752 N N . ALA A 1 90 ? -12.476 -20.274 3.493 1.00 75.62 90 ALA A N 1
ATOM 753 C CA . ALA A 1 90 ? -12.770 -20.869 2.192 1.00 75.62 90 ALA A CA 1
ATOM 754 C C . ALA A 1 90 ? -11.948 -22.143 1.929 1.00 75.62 90 ALA A C 1
ATOM 756 O O . ALA A 1 90 ? -12.490 -23.172 1.514 1.00 75.62 90 ALA A O 1
ATOM 757 N N . VAL A 1 91 ? -10.646 -22.106 2.225 1.00 77.94 91 VAL A N 1
ATOM 758 C CA . VAL A 1 91 ? -9.734 -23.249 2.081 1.00 77.94 91 VAL A CA 1
ATOM 759 C C . VAL A 1 91 ? -10.116 -24.376 3.037 1.00 77.94 91 VAL A C 1
ATOM 761 O O . VAL A 1 91 ? -10.167 -25.532 2.617 1.00 77.94 91 VAL A O 1
ATOM 764 N N . THR A 1 92 ? -10.428 -24.062 4.295 1.00 75.81 92 THR A N 1
ATOM 765 C CA . THR A 1 92 ? -10.862 -25.050 5.295 1.00 75.81 92 THR A CA 1
ATOM 766 C C . THR A 1 92 ? -12.144 -25.733 4.848 1.00 75.81 92 THR A C 1
ATOM 768 O O . THR A 1 92 ? -12.212 -26.960 4.804 1.00 75.81 92 THR A O 1
ATOM 771 N N . LYS A 1 93 ? -13.133 -24.954 4.409 1.00 68.56 93 LYS A N 1
ATOM 772 C CA . LYS A 1 93 ? -14.402 -25.487 3.921 1.00 68.56 93 LYS A CA 1
ATOM 773 C C . LYS A 1 93 ? -14.222 -26.348 2.672 1.00 68.56 93 LYS A C 1
ATOM 775 O O . LYS A 1 93 ? -14.808 -27.427 2.596 1.00 68.56 93 LYS A O 1
ATOM 780 N N . ARG A 1 94 ? -13.368 -25.944 1.722 1.00 74.88 94 ARG A N 1
ATOM 781 C CA . ARG A 1 94 ? -12.998 -26.770 0.558 1.00 74.88 94 ARG A CA 1
ATOM 782 C C . ARG A 1 94 ? -12.355 -28.092 0.9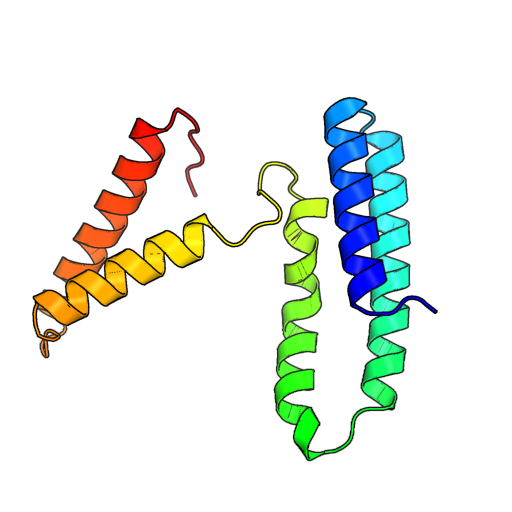83 1.00 74.88 94 ARG A C 1
ATOM 784 O O . ARG A 1 94 ? -12.707 -29.125 0.426 1.00 74.88 94 ARG A O 1
ATOM 791 N N . LYS A 1 95 ? -11.431 -28.070 1.949 1.00 74.94 95 LYS A N 1
ATOM 792 C CA . LYS A 1 95 ? -10.764 -29.281 2.457 1.00 74.94 95 LYS A CA 1
ATOM 793 C C . LYS A 1 95 ? -11.754 -30.229 3.136 1.00 74.94 95 LYS A C 1
ATOM 795 O O . LYS A 1 95 ? -11.779 -31.405 2.798 1.00 74.94 95 LYS A O 1
ATOM 800 N N . VAL A 1 96 ? -12.593 -29.712 4.036 1.00 72.44 96 VAL A N 1
ATOM 801 C CA . VAL A 1 96 ? -13.595 -30.501 4.778 1.00 72.44 96 VAL A CA 1
ATOM 802 C C . VAL A 1 96 ? -14.656 -31.090 3.845 1.00 72.44 96 VAL A C 1
ATOM 804 O O . VAL A 1 96 ? -15.075 -32.226 4.028 1.00 72.44 96 VAL A O 1
ATOM 807 N N . SER A 1 97 ? -15.060 -30.353 2.809 1.00 68.25 97 SER A N 1
ATOM 808 C CA . SER A 1 97 ? -16.034 -30.827 1.812 1.00 68.25 97 SER A CA 1
ATOM 809 C C . SER A 1 97 ? -15.434 -31.701 0.701 1.00 68.25 97 SER A C 1
ATOM 811 O O . SER A 1 97 ? -16.159 -32.102 -0.207 1.00 68.25 97 SER A O 1
ATOM 813 N N . GLY A 1 98 ? -14.123 -31.981 0.729 1.00 66.50 98 GLY A N 1
ATOM 814 C CA . GLY A 1 98 ? -13.433 -32.767 -0.303 1.00 66.50 98 GLY A CA 1
ATOM 815 C C . GLY A 1 98 ? -13.304 -32.076 -1.668 1.00 66.50 98 GLY A C 1
ATOM 816 O O . GLY A 1 98 ? -12.856 -32.700 -2.626 1.00 66.50 98 GLY A O 1
ATOM 817 N N . GLY A 1 99 ? -13.658 -30.789 -1.762 1.00 61.00 99 GLY A N 1
ATOM 818 C CA . GLY A 1 99 ? -13.715 -30.023 -3.005 1.00 61.00 99 GLY A CA 1
ATOM 819 C C . GLY A 1 99 ? -14.881 -30.459 -3.890 1.00 61.00 99 GLY A C 1
ATOM 820 O O . GLY A 1 99 ? -14.846 -31.514 -4.520 1.00 61.00 99 GLY A O 1
ATOM 821 N N . SER A 1 100 ? -15.919 -29.628 -3.978 1.00 56.41 100 SER A N 1
ATOM 822 C CA . SER A 1 100 ? -17.017 -29.920 -4.895 1.00 56.41 100 SER A CA 1
ATOM 823 C C . SER A 1 100 ? -16.572 -29.792 -6.351 1.00 56.41 100 SER A C 1
ATOM 825 O O . SER A 1 100 ? -15.879 -28.841 -6.703 1.00 56.41 100 SER A O 1
ATOM 827 N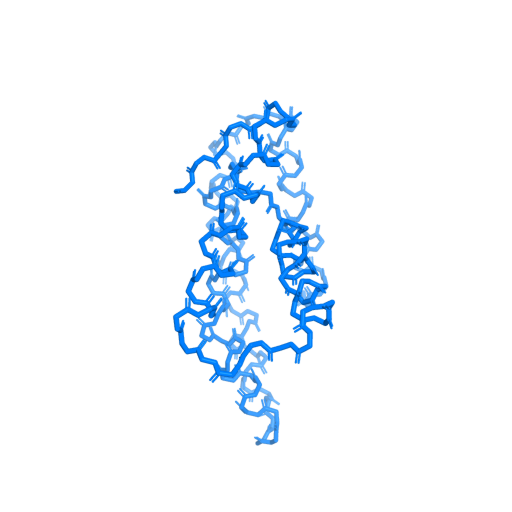 N . ARG A 1 101 ? -16.957 -30.763 -7.186 1.00 59.75 101 ARG A N 1
ATOM 828 C CA . ARG A 1 101 ? -16.640 -30.792 -8.624 1.00 59.75 101 ARG A CA 1
ATOM 829 C C . ARG A 1 101 ? -17.753 -30.213 -9.506 1.00 59.75 101 ARG A C 1
ATOM 831 O O . ARG A 1 101 ? -17.547 -30.116 -10.709 1.00 59.75 101 ARG A O 1
ATOM 838 N N . SER A 1 102 ? -18.912 -29.859 -8.937 1.00 63.56 102 SER A N 1
ATOM 839 C CA . SER A 1 102 ? -20.000 -29.204 -9.671 1.00 63.56 102 SER A CA 1
ATOM 840 C C . SER A 1 102 ? -20.050 -27.705 -9.375 1.00 63.56 102 SER A C 1
ATOM 842 O O . SER A 1 102 ? -19.931 -27.283 -8.222 1.00 63.56 102 SER A O 1
ATOM 844 N N . GLU A 1 103 ? -20.267 -26.916 -10.426 1.00 61.16 103 GLU A N 1
ATOM 845 C CA . GLU A 1 103 ? -20.369 -25.452 -10.369 1.00 61.16 103 GLU A CA 1
ATOM 846 C C . GLU A 1 103 ? -21.476 -24.991 -9.407 1.00 61.16 103 GLU A C 1
ATOM 848 O O . GLU A 1 103 ? -21.293 -24.078 -8.610 1.00 61.16 103 GLU A O 1
ATOM 853 N N . GLU A 1 104 ? -22.606 -25.702 -9.385 1.00 68.44 104 GLU A N 1
ATOM 854 C CA . GLU A 1 104 ? -23.741 -25.398 -8.508 1.00 68.44 104 GLU A CA 1
ATOM 855 C C . GLU A 1 104 ? -23.369 -25.464 -7.016 1.00 68.44 104 GLU A C 1
ATOM 857 O O . GLU A 1 104 ? -23.694 -24.572 -6.231 1.00 68.44 104 GLU A O 1
ATOM 862 N N . ARG A 1 105 ? -22.620 -26.495 -6.610 1.00 63.41 105 ARG A N 1
ATOM 863 C CA . ARG A 1 105 ? -22.168 -26.643 -5.220 1.00 63.41 105 ARG A CA 1
ATOM 864 C C . ARG A 1 105 ? -21.015 -25.700 -4.892 1.00 63.41 105 ARG A C 1
ATOM 866 O O . ARG A 1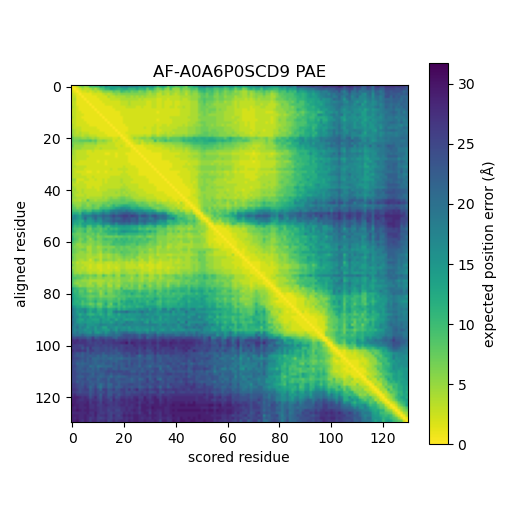 105 ? -20.871 -25.298 -3.735 1.00 63.41 105 ARG A O 1
ATOM 873 N N . PHE A 1 106 ? -20.206 -25.328 -5.884 1.00 64.75 106 PHE A N 1
ATOM 874 C CA . PHE A 1 106 ? -19.206 -24.274 -5.738 1.00 64.75 106 PHE A CA 1
ATOM 875 C C . PHE A 1 106 ? -19.881 -22.927 -5.445 1.00 64.75 106 PHE A C 1
ATOM 877 O O . PHE A 1 106 ? -19.542 -22.292 -4.446 1.00 64.75 106 PHE A O 1
ATOM 884 N N . GLN A 1 107 ? -20.917 -22.565 -6.207 1.00 66.38 107 GLN A N 1
ATOM 885 C CA . GLN A 1 107 ? -21.692 -21.343 -5.995 1.00 66.38 107 GLN A CA 1
ATOM 886 C C . GLN A 1 107 ? -22.402 -21.333 -4.634 1.00 66.38 107 GLN A C 1
ATOM 888 O O . GLN A 1 107 ? -22.341 -20.341 -3.912 1.00 66.38 107 GLN A O 1
ATOM 893 N N . GLN A 1 108 ? -23.002 -22.451 -4.214 1.00 66.81 108 GLN A N 1
ATOM 894 C CA . GLN A 1 108 ? -23.585 -22.581 -2.869 1.00 66.81 108 GLN A CA 1
ATOM 895 C C . GLN A 1 108 ? -22.531 -22.416 -1.765 1.00 66.81 108 GLN A C 1
ATOM 897 O O . GLN A 1 108 ? -22.776 -21.780 -0.738 1.00 66.81 108 GLN A O 1
ATOM 902 N N . THR A 1 109 ? -21.333 -22.969 -1.973 1.00 64.44 109 THR A N 1
ATOM 903 C CA . THR A 1 109 ? -20.222 -22.849 -1.023 1.00 64.44 109 THR A CA 1
ATOM 904 C C . THR A 1 109 ? -19.736 -21.406 -0.924 1.00 64.44 109 THR A C 1
ATOM 906 O O . THR A 1 109 ? -19.500 -20.950 0.198 1.00 64.44 109 THR A O 1
ATOM 909 N N . ALA A 1 110 ? -19.628 -20.712 -2.062 1.00 65.88 110 ALA A N 1
ATOM 910 C CA . ALA A 1 110 ? -19.247 -19.308 -2.175 1.00 65.88 110 ALA A CA 1
ATOM 911 C C . ALA A 1 110 ? -20.276 -18.379 -1.515 1.00 65.88 110 ALA A C 1
ATOM 913 O O . ALA A 1 110 ? -19.889 -17.547 -0.700 1.00 65.88 110 ALA A O 1
ATOM 914 N N . ASN A 1 111 ? -21.571 -18.588 -1.769 1.00 70.62 111 ASN A N 1
ATOM 915 C CA . ASN A 1 111 ? -22.651 -17.816 -1.147 1.00 70.62 111 ASN A CA 1
ATOM 916 C C . ASN A 1 111 ? -22.625 -17.957 0.384 1.00 70.62 111 ASN A C 1
ATOM 918 O O . ASN A 1 111 ? -22.638 -16.963 1.101 1.00 70.62 111 ASN A O 1
ATOM 922 N N . LEU A 1 112 ? -22.461 -19.180 0.901 1.00 67.69 112 LEU A N 1
ATOM 923 C CA . LEU A 1 112 ? -22.323 -19.405 2.345 1.00 67.69 112 LEU A CA 1
ATOM 924 C C . LEU A 1 112 ? -21.073 -18.740 2.942 1.00 67.69 112 LEU A C 1
ATOM 926 O O . LEU A 1 112 ? -21.112 -18.296 4.082 1.00 67.69 112 LEU A O 1
ATOM 930 N N . LEU A 1 113 ? -19.941 -18.740 2.228 1.00 65.69 113 LEU A N 1
ATOM 931 C CA . LEU A 1 113 ? -18.715 -18.094 2.713 1.00 65.69 113 LEU A CA 1
ATOM 932 C C . LEU A 1 113 ? -18.878 -16.576 2.748 1.00 65.69 113 LEU A C 1
ATOM 934 O O . LEU A 1 113 ? -18.496 -15.961 3.735 1.00 65.69 113 LEU A O 1
ATOM 938 N N . HIS A 1 114 ? -19.499 -16.006 1.717 1.00 65.88 114 HIS A N 1
ATOM 939 C CA . HIS A 1 114 ? -19.858 -14.595 1.647 1.00 65.88 114 HIS A CA 1
ATOM 940 C C . HIS A 1 114 ? -20.784 -14.183 2.806 1.00 65.88 114 HIS A C 1
ATOM 942 O O . HIS A 1 114 ? -20.513 -13.199 3.501 1.00 65.88 114 HIS A O 1
ATOM 948 N N . ASP A 1 115 ? -21.818 -14.974 3.092 1.00 67.56 115 ASP A N 1
ATOM 949 C CA . ASP A 1 115 ? -22.749 -14.693 4.188 1.00 67.56 115 ASP A CA 1
ATOM 950 C C . ASP A 1 115 ? -22.087 -14.870 5.565 1.00 67.56 115 ASP A C 1
ATOM 952 O O . ASP A 1 115 ? -22.330 -14.080 6.477 1.00 67.56 115 ASP A O 1
ATOM 956 N N . GLN A 1 116 ? -21.173 -15.836 5.718 1.00 59.66 116 GLN A N 1
ATOM 957 C CA . GLN A 1 116 ? -20.389 -15.987 6.948 1.00 59.66 116 GLN A CA 1
ATOM 958 C C . GLN A 1 116 ? -19.366 -14.870 7.155 1.00 59.66 116 GLN A C 1
ATOM 960 O O . GLN A 1 116 ? -19.193 -14.429 8.290 1.00 59.66 116 GLN A O 1
ATOM 965 N N . SER A 1 117 ? -18.726 -14.367 6.095 1.00 55.09 117 SER A N 1
ATOM 966 C CA . SER A 1 117 ? -17.884 -13.172 6.203 1.00 55.09 117 SER A CA 1
ATOM 967 C C . SER A 1 117 ? -18.699 -11.949 6.623 1.00 55.09 117 SER A C 1
ATOM 969 O O . SER A 1 117 ? -18.246 -11.202 7.485 1.00 55.09 117 SER A O 1
ATOM 971 N N . LYS A 1 118 ? -19.934 -11.792 6.124 1.00 55.09 118 LYS A N 1
ATOM 972 C CA . LYS A 1 118 ? -20.843 -10.727 6.575 1.00 55.09 118 LYS A CA 1
ATOM 973 C C . LYS A 1 118 ? -21.202 -10.879 8.054 1.00 55.09 118 LYS A C 1
ATOM 975 O O . LYS A 1 118 ? -21.054 -9.930 8.814 1.00 55.09 118 LYS A O 1
ATOM 980 N N . LEU A 1 119 ? -21.596 -12.073 8.499 1.00 47.09 119 LEU A N 1
ATOM 981 C CA . LEU A 1 119 ? -21.946 -12.335 9.904 1.00 47.09 119 LEU A CA 1
ATOM 982 C C . LEU A 1 119 ? -20.761 -12.157 10.872 1.00 47.09 119 LEU A C 1
ATOM 984 O O . LEU A 1 119 ? -20.945 -11.671 11.987 1.00 47.09 119 LEU A O 1
ATOM 988 N N . ALA A 1 120 ? -19.541 -12.509 10.453 1.00 43.41 120 ALA A N 1
ATOM 989 C CA . ALA A 1 120 ? -18.330 -12.304 11.249 1.00 43.41 120 ALA A CA 1
ATOM 990 C C . ALA A 1 120 ? -17.979 -10.813 11.423 1.00 43.41 120 ALA A C 1
ATOM 992 O O . ALA A 1 120 ? -17.448 -10.430 12.465 1.00 43.41 120 ALA A O 1
ATOM 993 N N . VAL A 1 121 ? -18.313 -9.973 10.438 1.00 46.28 121 VAL A N 1
ATOM 994 C CA . VAL A 1 121 ? -18.193 -8.508 10.524 1.00 46.28 121 VAL A CA 1
ATOM 995 C C . VAL A 1 121 ? -19.224 -7.930 11.506 1.00 46.28 121 VAL A C 1
ATOM 997 O O . VAL A 1 121 ? -18.875 -7.080 12.323 1.00 46.28 121 VAL A O 1
ATOM 1000 N N . PHE A 1 122 ? -20.460 -8.446 11.521 1.00 40.75 122 PHE A N 1
ATOM 1001 C CA . PHE A 1 122 ? -21.503 -7.983 12.451 1.00 40.75 122 PHE A CA 1
ATOM 1002 C C . PHE A 1 122 ? -21.207 -8.286 13.932 1.00 40.75 122 PHE A C 1
ATOM 1004 O O . PHE A 1 122 ? -21.538 -7.470 14.789 1.00 40.75 122 PHE A O 1
ATOM 1011 N N . ASN A 1 123 ? -20.551 -9.406 14.257 1.00 38.25 123 ASN A N 1
ATOM 1012 C CA . ASN A 1 123 ? -20.274 -9.783 15.654 1.00 38.25 123 ASN A CA 1
ATOM 1013 C C . ASN A 1 123 ? -19.083 -9.048 16.306 1.00 38.25 123 ASN A C 1
ATOM 1015 O O . ASN A 1 123 ? -18.937 -9.113 17.522 1.00 38.25 123 ASN A O 1
ATOM 1019 N N . ASN A 1 124 ? -18.255 -8.334 15.534 1.00 41.16 124 ASN A N 1
ATOM 1020 C CA . ASN A 1 124 ? -17.080 -7.603 16.040 1.00 41.16 124 ASN A CA 1
ATOM 1021 C C . ASN A 1 124 ? -17.282 -6.076 16.142 1.00 41.16 124 ASN A C 1
ATOM 1023 O O . ASN A 1 124 ? -16.316 -5.342 16.332 1.00 41.16 124 ASN A O 1
ATOM 1027 N N . GLY A 1 125 ? -18.518 -5.576 16.020 1.00 41.72 125 GLY A N 1
ATOM 1028 C CA . GLY A 1 125 ? -18.853 -4.169 16.295 1.00 41.72 125 GLY A CA 1
ATOM 1029 C C . GLY A 1 125 ? -18.277 -3.127 15.323 1.00 41.72 125 GLY A C 1
ATOM 1030 O O . GLY A 1 125 ? -18.435 -1.933 15.556 1.00 41.72 125 GLY A O 1
ATOM 1031 N N . GLN A 1 126 ? -17.639 -3.539 14.228 1.00 40.06 126 GLN A N 1
ATOM 1032 C CA . GLN A 1 126 ? -17.115 -2.645 13.193 1.00 40.06 126 GLN A CA 1
ATOM 1033 C C . GLN A 1 126 ? -17.817 -2.953 11.871 1.00 40.06 126 GLN A C 1
ATOM 1035 O O . GLN A 1 126 ? -17.483 -3.903 11.168 1.00 40.06 126 GLN A O 1
ATOM 1040 N N . SER A 1 127 ? -18.837 -2.150 11.569 1.00 33.56 127 SER A N 1
ATOM 1041 C CA . SER A 1 127 ? -19.579 -2.197 10.313 1.00 33.56 127 SER A CA 1
ATOM 1042 C C . SER A 1 127 ? -18.751 -1.566 9.200 1.00 33.56 127 SER A C 1
ATOM 1044 O O . SER A 1 127 ? -18.744 -0.347 9.056 1.00 33.56 127 SER A O 1
ATOM 1046 N N . TRP A 1 128 ? -18.127 -2.395 8.369 1.00 32.97 128 TRP A N 1
ATOM 1047 C CA . TRP A 1 128 ? -17.630 -1.969 7.064 1.00 32.97 128 TRP A CA 1
ATOM 1048 C C . TRP A 1 128 ? -18.215 -2.897 6.007 1.00 32.97 128 TRP A C 1
ATOM 1050 O O . TRP A 1 128 ? -17.740 -4.006 5.772 1.00 32.97 128 TRP A O 1
ATOM 1060 N N . ILE A 1 129 ? -19.331 -2.445 5.440 1.00 32.19 129 ILE A N 1
ATOM 1061 C CA . ILE A 1 129 ? -19.944 -3.025 4.251 1.00 32.19 129 ILE A CA 1
ATOM 1062 C C . ILE A 1 129 ? -19.125 -2.508 3.062 1.00 32.19 129 ILE A C 1
ATOM 1064 O O . ILE A 1 129 ? -19.002 -1.294 2.899 1.00 32.19 129 ILE A O 1
ATOM 1068 N N . PHE A 1 130 ? -18.567 -3.418 2.264 1.00 38.03 130 PHE A N 1
ATOM 1069 C CA . PHE A 1 130 ? -18.368 -3.174 0.835 1.00 38.03 130 PHE A CA 1
ATOM 1070 C C . PHE A 1 130 ? -19.585 -3.730 0.095 1.00 38.03 130 PHE A C 1
ATOM 1072 O O . PHE A 1 130 ? -20.042 -4.838 0.476 1.00 38.03 130 PHE A O 1
#

Sequence (130 aa):
MLSPRELIDEAFRHYRLWQENGDETEYQQWVRGFKTQVQLTLETWWSAAVAEAGKLLRSLKQKAAQWWYFLDHPQVPPDNNLAERSLGLAVTKRKVSGGSRSEERFQQTANLLHDQSKLAVFNNGQSWIF

Radius of gyration: 19.49 Å; Cα contacts (8 Å, |Δi|>4): 35; chains: 1; bounding box: 42×51×34 Å

Mean predicted aligned error: 12.34 Å

Foldseek 3Di:
DDDPVRLVVVLVVLLVVCVVPVPPVVLVVVLVVSVVVLVVVLVVVQVVDDDVCNVVSVVCVVCVVVLCVCSVVVLDDNDCVLVVVLVVVLVVVCVVVVHDPDPVVVVVSVVVSVVVSVVVCVVVPHDDDD

pLDDT: mean 74.72, std 14.94, range [32.19, 94.19]